Protein AF-A0A8T4TDW5-F1 (afdb_monomer_lite)

Structure (mmCIF, N/CA/C/O backbone):
data_AF-A0A8T4TDW5-F1
#
_entry.id   AF-A0A8T4TDW5-F1
#
loop_
_atom_site.group_PDB
_atom_site.id
_atom_site.type_symbol
_atom_site.label_atom_id
_atom_site.label_alt_id
_atom_site.label_comp_id
_atom_site.label_asym_id
_atom_site.label_entity_id
_atom_site.label_seq_id
_atom_site.pdbx_PDB_ins_code
_atom_site.Cartn_x
_atom_site.Cartn_y
_atom_site.Cartn_z
_atom_site.occupancy
_atom_site.B_iso_or_equiv
_atom_site.auth_seq_id
_atom_site.auth_comp_id
_atom_site.auth_asym_id
_atom_site.auth_atom_id
_atom_site.pdbx_PDB_model_num
ATOM 1 N N . MET A 1 1 ? -22.801 5.916 -8.348 1.00 40.88 1 MET A N 1
ATOM 2 C CA . MET A 1 1 ? -23.383 5.390 -7.100 1.00 40.88 1 MET A CA 1
ATOM 3 C C . MET A 1 1 ? -22.213 4.864 -6.307 1.00 40.88 1 MET A C 1
ATOM 5 O O . MET A 1 1 ? -21.488 4.047 -6.856 1.00 40.88 1 MET A O 1
ATOM 9 N N . ASP A 1 2 ? -21.976 5.382 -5.106 1.00 55.56 2 ASP A N 1
ATOM 10 C CA . ASP A 1 2 ? -20.933 4.833 -4.240 1.00 55.56 2 ASP A CA 1
ATOM 11 C C . ASP A 1 2 ? -21.451 3.509 -3.681 1.00 55.56 2 ASP A C 1
ATOM 13 O O . ASP A 1 2 ? -22.325 3.476 -2.812 1.00 55.56 2 ASP A O 1
ATOM 17 N N . GLU A 1 3 ? -20.986 2.411 -4.267 1.00 79.75 3 GLU A N 1
ATOM 18 C CA . GLU A 1 3 ? -21.277 1.071 -3.777 1.00 79.75 3 GLU A CA 1
ATOM 19 C C . GLU A 1 3 ? -20.606 0.905 -2.407 1.00 79.75 3 GLU A C 1
ATOM 21 O O . GLU A 1 3 ? -19.423 1.202 -2.235 1.00 79.75 3 GLU A O 1
ATOM 26 N N . THR A 1 4 ? -21.377 0.480 -1.40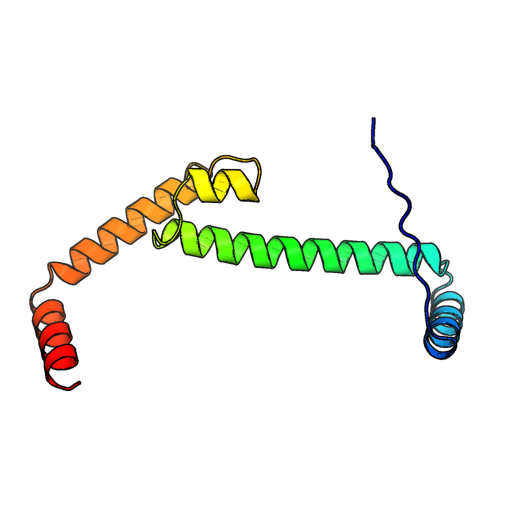5 1.00 82.75 4 THR A N 1
ATOM 27 C CA . THR A 1 4 ? -20.871 0.243 -0.048 1.00 82.75 4 THR A CA 1
ATOM 28 C C . THR A 1 4 ? -20.985 -1.236 0.277 1.00 82.75 4 THR A C 1
ATOM 30 O O . THR A 1 4 ? -22.000 -1.866 -0.016 1.00 82.75 4 THR A O 1
ATOM 33 N N . GLU A 1 5 ? -19.940 -1.792 0.886 1.00 87.31 5 GLU A N 1
ATOM 34 C CA . GLU A 1 5 ? -19.904 -3.180 1.340 1.00 87.31 5 GLU A CA 1
ATOM 35 C C . GLU A 1 5 ? -19.856 -3.225 2.872 1.00 87.31 5 GLU A C 1
ATOM 37 O O . GLU A 1 5 ? -19.138 -2.452 3.515 1.00 87.31 5 GLU A O 1
ATOM 42 N N . GLN A 1 6 ? -20.632 -4.128 3.476 1.00 87.56 6 GLN A N 1
ATOM 43 C CA . GLN A 1 6 ? -20.627 -4.322 4.922 1.00 87.56 6 GLN A CA 1
ATOM 44 C C . GLN A 1 6 ? -19.537 -5.318 5.330 1.00 87.56 6 GLN A C 1
ATOM 46 O O . GLN A 1 6 ? -19.611 -6.505 5.022 1.00 87.56 6 GLN A O 1
ATOM 51 N N . PHE A 1 7 ? -18.574 -4.849 6.123 1.00 87.00 7 PHE A N 1
ATOM 52 C CA . PHE A 1 7 ? -17.503 -5.677 6.669 1.00 87.00 7 PHE A CA 1
ATOM 53 C C . PHE A 1 7 ? -17.780 -6.059 8.131 1.00 87.00 7 PHE A C 1
ATOM 55 O O . PHE A 1 7 ? -17.692 -5.225 9.033 1.00 87.00 7 PHE A O 1
ATOM 62 N N . ASN A 1 8 ? -18.127 -7.327 8.376 1.00 90.19 8 ASN A N 1
ATOM 63 C CA . ASN A 1 8 ? -18.426 -7.841 9.717 1.00 90.19 8 ASN A CA 1
ATOM 64 C C . ASN A 1 8 ? -17.202 -8.537 10.331 1.00 90.19 8 ASN A C 1
ATOM 66 O 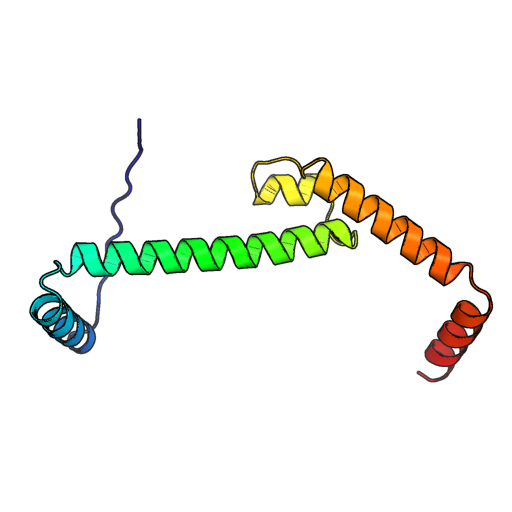O . ASN A 1 8 ? -16.676 -9.488 9.756 1.00 90.19 8 ASN A O 1
ATOM 70 N N . ILE A 1 9 ? -16.791 -8.116 11.532 1.00 89.19 9 ILE A N 1
ATOM 71 C CA . ILE A 1 9 ? -15.616 -8.659 12.231 1.00 89.19 9 ILE A CA 1
ATOM 72 C C . ILE A 1 9 ? -16.008 -9.142 13.627 1.00 89.19 9 ILE A C 1
ATOM 74 O O . ILE A 1 9 ? -16.714 -8.450 14.361 1.00 89.19 9 ILE A O 1
ATOM 78 N N . ARG A 1 10 ? -15.501 -10.313 14.026 1.00 93.94 10 ARG A N 1
ATOM 79 C CA . ARG A 1 10 ? -15.545 -10.782 15.418 1.00 93.94 10 ARG A CA 1
ATOM 80 C C . ARG A 1 10 ? -14.222 -10.466 16.103 1.00 93.94 10 ARG A C 1
ATOM 82 O O . ARG A 1 10 ? -13.167 -10.811 15.582 1.00 93.94 10 ARG A O 1
ATOM 89 N N . LEU A 1 11 ? -14.289 -9.837 17.272 1.00 93.00 11 LEU A N 1
ATOM 90 C CA . LEU A 1 11 ? -13.121 -9.430 18.054 1.00 93.00 11 LEU A CA 1
ATOM 91 C C . LEU A 1 11 ? -13.110 -10.140 19.409 1.00 93.00 11 LEU A C 1
ATOM 93 O O . LEU A 1 11 ? -14.156 -10.529 19.931 1.00 93.00 11 LEU A O 1
ATOM 97 N N . SER A 1 12 ? -11.921 -10.292 19.991 1.00 97.38 12 SER A N 1
ATOM 98 C CA . SER A 1 12 ? -11.786 -10.797 21.356 1.00 97.38 12 SER A CA 1
ATOM 99 C C . SER A 1 12 ? -12.356 -9.795 22.365 1.00 97.38 12 SER A C 1
ATOM 101 O O . SER A 1 12 ? -12.368 -8.585 22.134 1.00 97.38 12 SER A O 1
ATOM 103 N N . MET A 1 13 ? -12.788 -10.288 23.528 1.00 96.75 13 MET A N 1
ATOM 104 C CA . MET A 1 13 ? -13.344 -9.427 24.577 1.00 96.75 13 MET A CA 1
ATOM 105 C C . MET A 1 13 ? -12.332 -8.389 25.090 1.00 96.75 13 MET A C 1
ATOM 107 O O . MET A 1 13 ? -12.724 -7.285 25.457 1.00 96.75 13 MET A O 1
ATOM 111 N N . SER A 1 14 ? -11.035 -8.721 25.094 1.00 97.69 14 SER A N 1
ATOM 112 C CA . SER A 1 14 ? -9.977 -7.771 25.466 1.00 97.69 14 SER A CA 1
ATOM 113 C C . SER A 1 14 ? -9.959 -6.574 24.521 1.00 97.69 14 SER A C 1
ATOM 115 O O . SER A 1 14 ? -10.046 -5.439 24.968 1.00 97.69 14 SER A O 1
ATOM 117 N N . LEU A 1 15 ? -9.957 -6.832 23.212 1.00 96.06 15 LEU A N 1
ATOM 118 C CA . LEU A 1 15 ? -9.902 -5.774 22.210 1.00 96.06 15 LEU A CA 1
ATOM 119 C C . LEU A 1 15 ? -11.163 -4.897 22.225 1.00 96.06 15 LEU A C 1
ATOM 121 O O . LEU A 1 15 ? -11.088 -3.696 21.986 1.00 96.06 15 LEU A O 1
ATOM 125 N N . ILE A 1 16 ? -12.324 -5.475 22.555 1.00 95.88 16 ILE A N 1
ATOM 126 C CA . ILE A 1 16 ? -13.559 -4.705 22.759 1.00 95.88 16 ILE A CA 1
ATOM 127 C C . ILE A 1 16 ? -13.399 -3.722 23.927 1.00 95.88 16 ILE A C 1
ATOM 129 O O . ILE A 1 16 ? -13.783 -2.563 23.783 1.00 95.88 16 ILE A O 1
ATOM 133 N N . LYS A 1 17 ? -12.799 -4.150 25.048 1.00 97.50 17 LYS A N 1
ATOM 134 C CA . LYS A 1 17 ? -12.534 -3.275 26.204 1.00 97.50 17 LYS A CA 1
ATOM 135 C C . LYS A 1 17 ? -11.549 -2.157 25.867 1.00 97.50 17 LYS A C 1
ATOM 137 O O . LYS A 1 17 ? -11.754 -1.022 26.298 1.00 97.50 17 LYS A O 1
ATOM 142 N N . ASP A 1 18 ? -10.528 -2.457 25.072 1.00 97.44 18 ASP A N 1
ATOM 143 C CA . ASP A 1 18 ? -9.571 -1.453 24.605 1.00 97.44 18 ASP A CA 1
ATOM 144 C C . ASP A 1 18 ? -10.268 -0.417 23.705 1.00 97.44 18 ASP A C 1
ATOM 146 O O . ASP A 1 18 ? -10.110 0.789 23.899 1.00 97.44 18 ASP A O 1
ATOM 150 N N . LEU A 1 19 ? -11.137 -0.863 22.790 1.00 96.31 19 LEU A N 1
ATOM 151 C CA . LEU A 1 19 ? -11.964 0.026 21.965 1.00 96.31 19 LEU A CA 1
ATOM 152 C C . LEU A 1 19 ? -12.957 0.853 22.796 1.00 96.31 19 LEU A C 1
ATOM 154 O O . LEU A 1 19 ? -13.189 2.017 22.480 1.00 96.31 19 LEU A O 1
ATOM 158 N N . ASP A 1 20 ? -13.536 0.289 23.859 1.00 97.25 20 ASP A N 1
ATOM 159 C CA . ASP A 1 20 ? -14.380 1.019 24.817 1.00 97.25 20 ASP A CA 1
ATOM 160 C C . ASP A 1 20 ? -13.614 2.135 25.531 1.00 97.25 20 ASP A C 1
ATOM 162 O O . ASP A 1 20 ? -14.140 3.230 25.743 1.00 97.25 20 ASP A O 1
ATOM 166 N N . PHE A 1 21 ? -12.370 1.870 25.927 1.00 98.06 21 PHE A N 1
ATOM 167 C CA . PHE A 1 21 ? -11.503 2.888 26.503 1.00 98.06 21 PHE A CA 1
ATOM 168 C C . PHE A 1 21 ? -11.197 3.992 25.486 1.00 98.06 21 PHE A C 1
ATOM 170 O O . PHE A 1 21 ? -11.444 5.160 25.780 1.00 98.06 21 PHE A O 1
ATOM 177 N N . ILE A 1 22 ? -10.741 3.628 24.282 1.00 97.44 22 ILE A N 1
ATOM 178 C CA . ILE A 1 22 ? -10.410 4.582 23.213 1.00 97.44 22 ILE A CA 1
ATOM 179 C C . ILE A 1 22 ? -11.623 5.442 22.862 1.00 97.44 22 ILE A C 1
ATOM 181 O O . ILE A 1 22 ? -11.506 6.662 22.777 1.00 97.44 22 ILE A O 1
ATOM 185 N N . SER A 1 23 ? -12.794 4.828 22.699 1.00 97.38 23 SER A N 1
ATOM 186 C CA . SER A 1 23 ? -14.027 5.535 22.356 1.00 97.38 23 SER A CA 1
ATOM 187 C C . SER A 1 23 ? -14.399 6.573 23.417 1.00 97.38 23 SER A C 1
ATOM 189 O O . SER A 1 23 ? -14.670 7.723 23.082 1.00 97.38 23 SER A O 1
ATOM 191 N N . ARG A 1 24 ? -14.314 6.220 24.707 1.00 97.50 24 ARG A N 1
ATOM 192 C CA . ARG A 1 24 ? -14.558 7.170 25.807 1.00 97.50 24 ARG A CA 1
ATOM 193 C C . ARG A 1 24 ? -13.491 8.259 25.900 1.00 97.50 24 ARG A C 1
ATOM 195 O O . ARG A 1 24 ? -13.826 9.406 26.169 1.00 97.50 24 ARG A O 1
ATOM 202 N N . ALA A 1 25 ? -12.223 7.923 25.685 1.00 97.88 25 ALA A N 1
ATOM 203 C CA . ALA A 1 25 ? -11.127 8.885 25.763 1.00 97.88 25 ALA A CA 1
ATOM 204 C C . ALA A 1 25 ? -11.159 9.901 24.609 1.00 97.88 25 ALA A C 1
ATOM 206 O O . ALA A 1 25 ? -10.890 11.079 24.816 1.00 97.88 25 ALA A O 1
ATOM 207 N N . THR A 1 26 ? -11.502 9.448 23.402 1.00 96.38 26 THR A N 1
ATOM 208 C CA . THR A 1 26 ? -11.503 10.269 22.178 1.00 96.38 26 THR A CA 1
ATOM 209 C C . THR A 1 26 ? -12.857 10.896 21.858 1.00 96.38 26 THR A C 1
ATOM 211 O O . THR A 1 26 ? -12.914 11.778 21.009 1.00 96.38 26 THR A O 1
ATOM 214 N N . GLN A 1 27 ? -13.938 10.454 22.515 1.00 96.81 27 GLN A N 1
ATOM 215 C CA . GLN A 1 27 ? -15.329 10.815 22.195 1.00 96.81 27 GLN A CA 1
ATOM 216 C C . GLN A 1 27 ? -15.748 10.442 20.758 1.00 96.81 27 GLN A C 1
ATOM 218 O O . GLN A 1 27 ? -16.704 10.991 20.216 1.00 96.81 27 GLN A O 1
ATOM 223 N N . ILE A 1 28 ? -15.054 9.481 20.141 1.00 96.56 28 ILE A N 1
ATOM 224 C CA . ILE A 1 28 ? -15.355 8.952 18.805 1.00 96.56 28 ILE A CA 1
ATOM 225 C C . ILE A 1 28 ? -16.018 7.583 18.958 1.00 96.56 28 ILE A C 1
ATOM 227 O O . ILE A 1 28 ? -15.638 6.785 19.819 1.00 96.56 28 ILE A O 1
ATOM 231 N N . SER A 1 29 ? -17.010 7.272 18.118 1.00 96.81 29 SER A N 1
ATOM 232 C CA . SER A 1 29 ? -17.654 5.954 18.146 1.00 96.81 29 SER A CA 1
ATOM 233 C C . SER A 1 29 ? -16.668 4.837 17.775 1.00 96.81 29 SER A C 1
ATOM 235 O O . SER A 1 29 ? -15.807 5.012 16.911 1.00 96.81 29 SER A O 1
ATOM 237 N N . LYS A 1 30 ? -16.809 3.649 18.382 1.00 94.06 30 LYS A N 1
ATOM 238 C CA . LYS A 1 30 ? -15.942 2.491 18.076 1.00 94.06 30 LYS A CA 1
ATOM 239 C C . LYS A 1 30 ? -15.893 2.190 16.576 1.00 94.06 30 LYS A C 1
ATOM 241 O O . LYS A 1 30 ? -14.822 1.956 16.028 1.00 94.06 30 LYS A O 1
ATOM 246 N N . SER A 1 31 ? -17.053 2.206 15.918 1.00 92.88 31 SER A N 1
ATOM 247 C CA . SER A 1 31 ? -17.187 1.928 14.485 1.00 92.88 31 SER A CA 1
ATOM 248 C C . SER A 1 31 ? -16.447 2.945 13.630 1.00 92.88 31 SER A C 1
ATOM 250 O O . SER A 1 31 ? -15.774 2.569 12.676 1.00 92.88 31 SER A O 1
ATOM 252 N N . GLU A 1 32 ? -16.547 4.227 13.970 1.00 94.50 32 GLU A N 1
ATOM 253 C CA . GLU A 1 32 ? -15.871 5.286 13.231 1.00 94.50 32 GLU A CA 1
ATOM 254 C C . GLU A 1 32 ? -14.360 5.231 13.422 1.00 94.50 32 GLU A C 1
ATOM 256 O O . GLU A 1 32 ? -13.623 5.306 12.439 1.00 94.50 32 GLU A O 1
ATOM 261 N N . TRP A 1 33 ? -13.909 5.005 14.657 1.00 95.12 33 TRP A N 1
ATOM 262 C CA . TRP A 1 33 ? -12.493 4.848 14.959 1.00 95.12 33 TRP A CA 1
ATOM 263 C C . 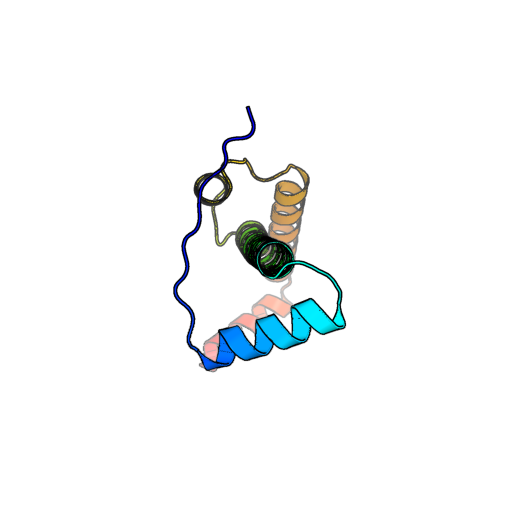TRP A 1 33 ? -11.891 3.660 14.199 1.00 95.12 33 TRP A C 1
ATOM 265 O O . TRP A 1 33 ? -10.861 3.802 13.540 1.00 95.12 33 TRP A O 1
ATOM 275 N N . VAL A 1 34 ? -12.557 2.499 14.223 1.00 94.31 34 VAL A N 1
ATOM 276 C CA . VAL A 1 34 ? -12.112 1.307 13.484 1.00 94.31 34 VAL A CA 1
ATOM 277 C C . VAL A 1 34 ? -12.118 1.569 11.981 1.00 94.31 34 VAL A C 1
ATOM 279 O O . VAL A 1 34 ? -11.126 1.281 11.319 1.00 94.31 34 VAL A O 1
ATOM 282 N N . ARG A 1 35 ? -13.185 2.162 11.434 1.00 93.44 35 ARG A N 1
ATOM 283 C CA . ARG A 1 35 ? -13.286 2.480 10.002 1.00 93.44 35 ARG A CA 1
ATOM 284 C C . ARG A 1 35 ? -12.154 3.396 9.543 1.00 93.44 35 ARG A C 1
ATOM 286 O O . ARG A 1 35 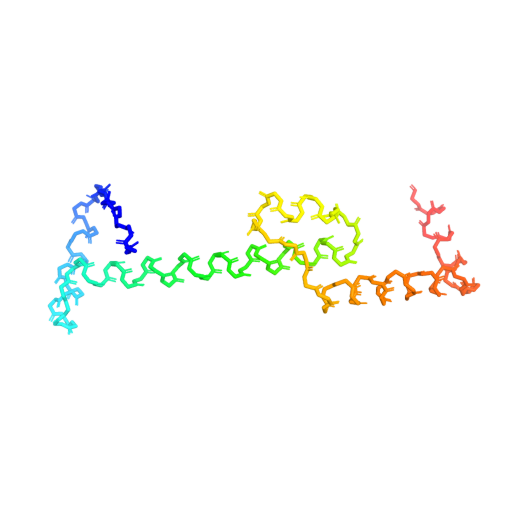? -11.550 3.125 8.507 1.00 93.44 35 ARG A O 1
ATOM 293 N N . TYR A 1 36 ? -11.850 4.445 10.305 1.00 94.62 36 TYR A N 1
ATOM 294 C CA . TYR A 1 36 ? -10.765 5.369 9.985 1.00 94.62 36 TYR A CA 1
ATOM 295 C C . TYR A 1 36 ? -9.412 4.648 9.964 1.00 94.62 36 TYR A C 1
ATOM 297 O O . TYR A 1 36 ? -8.694 4.700 8.970 1.00 94.62 36 TYR A O 1
ATOM 305 N N . ASN A 1 37 ? -9.100 3.892 11.019 1.00 94.81 37 ASN A N 1
ATOM 306 C CA . ASN A 1 37 ? -7.824 3.183 11.113 1.00 94.81 37 ASN A CA 1
ATOM 307 C C . ASN A 1 37 ? -7.680 2.086 10.049 1.00 94.81 37 ASN A C 1
ATOM 309 O O . ASN A 1 37 ? -6.611 1.937 9.464 1.00 94.81 37 ASN A O 1
ATOM 313 N N . VAL A 1 38 ? -8.749 1.343 9.749 1.00 94.38 38 VAL A N 1
ATOM 314 C CA . VAL A 1 38 ? -8.744 0.356 8.660 1.00 94.38 38 VAL A CA 1
ATOM 315 C C . VAL A 1 38 ? -8.521 1.042 7.312 1.00 94.38 38 VAL A C 1
ATOM 317 O O . VAL A 1 38 ? -7.720 0.555 6.521 1.00 94.38 38 VAL A O 1
ATOM 320 N N . THR A 1 39 ? -9.160 2.189 7.065 1.00 94.44 39 THR A N 1
ATOM 321 C CA . THR A 1 39 ? -8.958 2.971 5.832 1.00 94.44 39 THR A CA 1
ATOM 322 C C . THR A 1 39 ? -7.494 3.373 5.661 1.00 94.44 39 THR A C 1
ATOM 324 O O . THR A 1 39 ? -6.910 3.140 4.602 1.00 94.44 39 THR A O 1
ATOM 327 N N . GLU A 1 40 ? -6.875 3.907 6.713 1.00 96.50 40 GLU A N 1
ATOM 328 C CA . GLU A 1 40 ? -5.469 4.320 6.684 1.00 96.50 40 GLU A CA 1
ATOM 329 C C . GLU A 1 40 ? -4.519 3.134 6.469 1.00 96.50 40 GLU A C 1
ATOM 331 O O . GLU A 1 40 ? -3.573 3.221 5.678 1.00 96.50 40 GLU A O 1
ATOM 336 N N . LEU A 1 41 ? -4.795 1.992 7.106 1.00 95.94 41 LEU A N 1
ATOM 337 C CA . LEU A 1 41 ? -4.021 0.765 6.907 1.00 95.94 41 LEU A CA 1
ATOM 338 C C . LEU A 1 41 ? -4.131 0.246 5.471 1.00 95.94 41 LEU A C 1
ATOM 340 O O . LEU A 1 41 ? -3.114 -0.097 4.869 1.00 95.94 41 LEU A O 1
ATOM 344 N N . VAL A 1 42 ? -5.339 0.220 4.903 1.00 95.06 42 VAL A N 1
ATOM 345 C CA . VAL A 1 42 ? -5.573 -0.213 3.518 1.00 95.06 42 VAL A CA 1
ATOM 346 C C . VAL A 1 42 ? -4.858 0.712 2.538 1.00 95.06 42 VAL A C 1
ATOM 348 O O . VAL A 1 42 ? -4.180 0.229 1.631 1.00 95.06 42 VAL A O 1
ATOM 351 N N . LYS A 1 43 ? -4.948 2.030 2.737 1.00 95.31 43 LYS A N 1
ATOM 352 C CA . LYS A 1 43 ? -4.256 3.018 1.904 1.00 95.31 43 LYS A CA 1
ATOM 353 C C . LYS A 1 43 ? -2.741 2.826 1.953 1.00 95.31 43 LYS A C 1
ATOM 355 O O . LYS A 1 43 ? -2.107 2.687 0.912 1.00 95.31 43 LYS A O 1
ATOM 360 N N . THR A 1 44 ? -2.180 2.706 3.154 1.00 96.50 44 THR A N 1
ATOM 361 C CA . THR A 1 44 ? -0.742 2.477 3.351 1.00 96.50 44 THR A CA 1
ATOM 362 C C . THR A 1 44 ? -0.279 1.174 2.696 1.00 96.50 44 THR A C 1
ATOM 364 O O . THR A 1 44 ? 0.752 1.139 2.021 1.00 96.50 44 THR A O 1
ATOM 367 N N . ALA A 1 45 ? -1.043 0.090 2.862 1.00 95.00 45 ALA A N 1
ATOM 368 C CA . ALA A 1 45 ? -0.737 -1.199 2.252 1.00 95.00 45 ALA A CA 1
ATOM 369 C C . ALA A 1 45 ? -0.782 -1.125 0.720 1.00 95.00 45 ALA A C 1
ATOM 371 O O . ALA A 1 45 ? 0.136 -1.610 0.056 1.00 95.00 45 ALA A O 1
ATOM 372 N N . LYS A 1 46 ? -1.807 -0.471 0.160 1.00 94.38 46 LYS A N 1
ATOM 373 C CA . LYS A 1 46 ? -1.932 -0.230 -1.281 1.00 94.38 46 LYS A CA 1
ATOM 374 C C . LYS A 1 46 ? -0.735 0.552 -1.817 1.00 94.38 46 LYS A C 1
ATOM 376 O O . LYS A 1 46 ? -0.138 0.118 -2.797 1.00 94.38 46 LYS A O 1
ATOM 381 N N . ASP A 1 47 ? -0.370 1.665 -1.188 1.00 93.81 47 ASP A N 1
ATOM 382 C CA . ASP A 1 47 ? 0.716 2.529 -1.664 1.00 93.81 47 ASP A CA 1
ATOM 383 C C . ASP A 1 47 ? 2.064 1.796 -1.644 1.00 93.81 47 ASP A C 1
ATOM 385 O O . ASP A 1 47 ? 2.855 1.896 -2.586 1.00 93.81 47 ASP A O 1
ATOM 389 N N . LYS A 1 48 ? 2.303 0.977 -0.612 1.00 95.12 48 LYS A N 1
ATOM 390 C CA . LYS A 1 48 ? 3.488 0.117 -0.541 1.00 95.12 48 LYS A CA 1
ATOM 391 C C . LYS A 1 48 ? 3.521 -0.898 -1.687 1.00 95.12 48 LYS A C 1
ATOM 393 O O . LYS A 1 48 ? 4.535 -0.997 -2.378 1.00 95.12 48 LYS A O 1
ATOM 398 N N . LEU A 1 49 ? 2.423 -1.624 -1.899 1.00 93.69 49 LEU A N 1
ATOM 399 C CA . LEU A 1 49 ? 2.318 -2.622 -2.967 1.00 93.69 49 LEU A CA 1
ATOM 400 C C . LEU A 1 49 ? 2.471 -1.985 -4.352 1.00 93.69 49 LEU A C 1
ATOM 402 O O . LEU A 1 49 ? 3.165 -2.534 -5.206 1.00 93.69 49 LEU A O 1
ATOM 406 N N . LEU A 1 50 ? 1.878 -0.808 -4.563 1.00 93.94 50 LEU A N 1
ATOM 407 C CA . LEU A 1 50 ? 2.006 -0.067 -5.811 1.00 93.94 50 LEU A CA 1
ATOM 408 C C . LEU A 1 50 ? 3.460 0.349 -6.055 1.00 93.94 50 LEU A C 1
ATOM 410 O O . LEU A 1 50 ? 3.986 0.098 -7.134 1.00 93.94 50 LEU A O 1
ATOM 414 N N . SER A 1 51 ? 4.151 0.880 -5.043 1.00 94.25 51 SER A N 1
ATOM 415 C CA . SER A 1 51 ? 5.567 1.247 -5.164 1.00 94.25 51 SER A CA 1
ATOM 416 C C . SER A 1 51 ? 6.461 0.049 -5.514 1.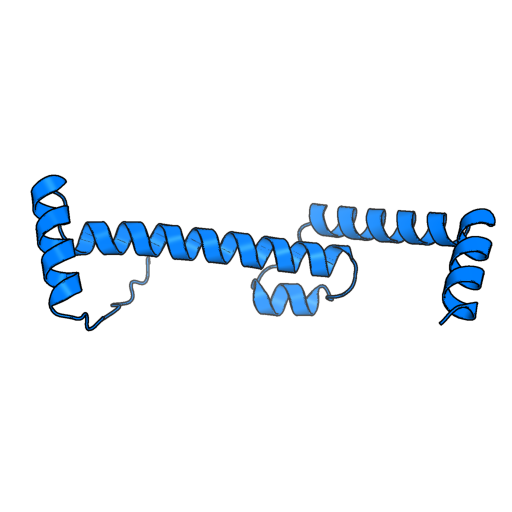00 94.25 51 SER A C 1
ATOM 418 O O . SER A 1 51 ? 7.373 0.159 -6.337 1.00 94.25 51 SER A O 1
ATOM 420 N N . GLU A 1 52 ? 6.215 -1.120 -4.918 1.00 94.50 52 GLU A N 1
ATOM 421 C CA . GLU A 1 52 ? 6.946 -2.354 -5.236 1.00 94.50 52 GLU A CA 1
ATOM 422 C C . GLU A 1 52 ? 6.655 -2.850 -6.661 1.00 94.50 52 GLU A C 1
ATOM 424 O O . GLU A 1 52 ? 7.570 -3.284 -7.377 1.00 94.50 52 GLU A O 1
ATOM 429 N N . LEU A 1 53 ? 5.401 -2.740 -7.102 1.00 94.38 53 LEU A N 1
ATOM 430 C CA . LEU A 1 53 ? 4.979 -3.083 -8.455 1.00 94.38 53 LEU A CA 1
ATOM 431 C C . LEU A 1 53 ? 5.628 -2.162 -9.497 1.00 94.38 53 LEU A C 1
ATOM 433 O O . LEU A 1 53 ? 6.195 -2.647 -10.477 1.00 94.38 53 LEU A O 1
ATOM 437 N N . GLU A 1 54 ? 5.607 -0.850 -9.263 1.00 94.50 54 GLU A N 1
ATOM 438 C CA . GLU A 1 54 ? 6.244 0.159 -10.112 1.00 94.50 54 GLU A CA 1
ATOM 439 C C . GLU A 1 54 ? 7.749 -0.073 -10.231 1.00 94.50 54 GLU A C 1
ATOM 441 O O . GLU A 1 54 ? 8.286 -0.097 -11.339 1.00 94.50 54 GLU A O 1
ATOM 446 N N . LYS A 1 55 ? 8.439 -0.326 -9.111 1.00 94.56 55 LYS A N 1
ATOM 447 C CA . LYS A 1 55 ? 9.866 -0.685 -9.121 1.00 94.56 55 LYS A CA 1
ATOM 448 C C . LYS A 1 55 ? 10.115 -1.920 -9.976 1.00 94.56 55 LYS A C 1
ATOM 450 O O . LYS A 1 55 ? 11.020 -1.907 -10.806 1.00 94.56 55 LYS A O 1
ATOM 455 N N . SER A 1 56 ? 9.301 -2.961 -9.805 1.00 93.62 56 SER A N 1
ATOM 456 C CA . SER A 1 56 ? 9.408 -4.210 -10.569 1.00 93.62 56 SER A CA 1
ATOM 457 C C . SER A 1 56 ? 9.193 -3.994 -12.070 1.00 93.62 56 SER A C 1
ATOM 459 O O . SER A 1 56 ? 9.901 -4.588 -12.886 1.00 93.62 56 SER A O 1
ATOM 461 N N . PHE A 1 57 ? 8.265 -3.113 -12.444 1.00 95.62 57 PHE A N 1
ATOM 462 C CA . PHE A 1 57 ? 8.049 -2.709 -13.831 1.00 95.62 57 PHE A CA 1
ATOM 463 C C . PHE A 1 57 ? 9.243 -1.925 -14.399 1.00 95.62 57 PHE A C 1
ATOM 465 O O . PHE A 1 57 ? 9.717 -2.246 -15.490 1.00 95.62 57 PHE A O 1
ATOM 472 N N . ILE A 1 58 ? 9.773 -0.946 -13.654 1.00 94.56 58 ILE A N 1
ATOM 473 C CA . ILE A 1 58 ? 10.914 -0.111 -14.071 1.00 94.56 58 ILE A CA 1
ATOM 474 C C . ILE A 1 58 ? 12.158 -0.961 -14.337 1.00 94.56 58 ILE A C 1
ATOM 476 O O . ILE A 1 58 ? 12.833 -0.758 -15.344 1.00 94.56 58 ILE A O 1
ATOM 480 N N . VAL A 1 59 ? 12.447 -1.942 -13.476 1.00 93.62 59 VAL A N 1
ATOM 481 C CA . VAL A 1 59 ? 13.606 -2.836 -13.658 1.00 93.62 59 VAL A CA 1
ATOM 482 C C . VAL A 1 59 ? 13.366 -3.948 -14.686 1.00 93.62 59 VAL A C 1
ATOM 484 O O . VAL A 1 59 ? 14.228 -4.799 -14.882 1.00 93.62 59 VAL A O 1
ATOM 487 N N . GLY A 1 60 ? 12.198 -3.969 -15.334 1.00 89.81 60 GLY A N 1
ATOM 488 C CA . GLY A 1 60 ? 11.865 -4.927 -16.388 1.00 89.81 60 GLY A CA 1
ATOM 489 C C . GLY A 1 60 ? 11.505 -6.332 -15.901 1.00 89.81 60 GLY A C 1
ATOM 490 O O . GLY A 1 60 ? 11.414 -7.235 -16.724 1.00 89.81 60 GLY A O 1
ATOM 491 N N . ARG A 1 61 ? 11.268 -6.532 -14.596 1.00 91.69 61 ARG A N 1
ATOM 492 C CA . ARG A 1 61 ? 10.791 -7.816 -14.039 1.00 91.69 61 ARG A CA 1
ATOM 493 C C . ARG A 1 61 ? 9.310 -8.071 -14.303 1.00 91.69 61 ARG A C 1
ATOM 495 O O . ARG A 1 61 ? 8.871 -9.206 -14.181 1.00 91.69 61 ARG A O 1
ATOM 502 N N . LYS A 1 62 ? 8.552 -7.020 -14.621 1.00 92.12 62 LYS A N 1
ATOM 503 C CA . LYS A 1 62 ? 7.143 -7.102 -15.010 1.00 92.12 62 LYS A CA 1
ATOM 504 C C . LYS A 1 62 ? 6.888 -6.422 -16.348 1.00 92.12 62 LYS A C 1
ATOM 506 O O . LYS A 1 62 ? 7.455 -5.367 -16.665 1.00 92.12 62 LYS A O 1
ATOM 511 N N . SER A 1 63 ? 6.017 -7.032 -17.135 1.00 93.69 63 SER A N 1
ATOM 512 C CA . SER A 1 63 ? 5.461 -6.476 -18.365 1.00 93.69 63 SER A CA 1
ATOM 513 C C . SER A 1 63 ? 4.384 -5.421 -18.073 1.00 93.69 63 SER A C 1
ATOM 515 O O . SER A 1 63 ? 3.910 -5.275 -16.944 1.00 93.69 63 SER A O 1
ATOM 517 N N . ALA A 1 64 ? 3.998 -4.660 -19.100 1.00 92.31 64 ALA A N 1
ATOM 518 C CA . ALA A 1 64 ? 2.892 -3.707 -18.994 1.00 92.31 64 ALA A CA 1
ATOM 519 C C . ALA A 1 64 ? 1.537 -4.413 -18.805 1.00 92.31 64 ALA A C 1
ATOM 521 O O . ALA A 1 64 ? 0.663 -3.889 -18.118 1.00 92.31 64 ALA A O 1
ATOM 522 N N . GLU A 1 65 ? 1.381 -5.613 -19.370 1.00 93.50 65 GLU A N 1
ATOM 523 C CA . GLU A 1 65 ? 0.178 -6.440 -19.228 1.00 93.50 65 GLU A CA 1
ATOM 524 C C . GLU A 1 65 ? 0.010 -6.933 -17.788 1.00 93.50 65 GLU A C 1
ATOM 526 O O . GLU A 1 65 ? -1.058 -6.757 -17.207 1.00 93.50 65 GLU A O 1
ATOM 531 N N . GLU A 1 66 ? 1.079 -7.439 -17.166 1.00 91.88 66 GLU A N 1
ATOM 532 C CA . GLU A 1 66 ? 1.065 -7.840 -15.750 1.00 91.88 66 GLU A CA 1
ATOM 533 C C . GLU A 1 66 ? 0.864 -6.657 -14.797 1.00 91.88 66 GLU A C 1
ATOM 535 O O . GLU A 1 66 ? 0.292 -6.810 -13.721 1.00 91.88 66 GLU A O 1
ATOM 540 N N . PHE A 1 67 ? 1.357 -5.468 -15.152 1.00 93.56 67 PHE A N 1
ATOM 541 C CA . PHE A 1 67 ? 1.078 -4.260 -14.377 1.00 93.56 67 PHE A CA 1
ATOM 542 C C . PHE A 1 67 ? -0.414 -3.906 -14.452 1.00 93.56 67 PHE A C 1
ATOM 544 O O . PHE A 1 67 ? -1.044 -3.608 -13.432 1.00 93.56 67 PHE A O 1
ATOM 551 N N . ARG A 1 68 ? -0.996 -3.995 -15.653 1.00 93.75 68 ARG A N 1
ATOM 552 C CA . ARG A 1 68 ? -2.409 -3.704 -15.896 1.00 93.75 68 ARG A CA 1
ATOM 553 C C . ARG A 1 68 ? -3.338 -4.715 -15.242 1.00 93.75 68 ARG A C 1
ATOM 555 O O . ARG A 1 68 ? -4.359 -4.302 -14.710 1.00 93.75 68 ARG A O 1
ATOM 562 N N . SER A 1 69 ? -2.995 -6.000 -15.228 1.00 94.44 69 SER A N 1
ATOM 563 C CA . SER A 1 69 ? -3.829 -7.025 -14.589 1.00 94.44 69 SER A CA 1
ATOM 564 C C . SER A 1 69 ? -3.956 -6.836 -13.075 1.00 94.44 69 SER A C 1
ATOM 566 O O . SER A 1 69 ? -4.931 -7.288 -12.488 1.00 94.44 69 SER A O 1
ATOM 568 N N . VAL A 1 70 ? -2.974 -6.191 -12.436 1.00 91.81 70 VAL A N 1
ATOM 569 C CA . VAL A 1 70 ? -2.981 -5.925 -10.987 1.00 91.81 70 VAL A CA 1
ATOM 570 C C . VAL A 1 70 ? -3.638 -4.585 -10.663 1.00 91.81 70 VAL A C 1
ATOM 572 O O . VAL A 1 70 ? -4.382 -4.480 -9.693 1.00 91.81 70 VAL A O 1
ATOM 575 N N . THR A 1 71 ? -3.354 -3.548 -11.451 1.00 91.50 71 THR A N 1
ATOM 576 C CA . THR A 1 71 ? -3.802 -2.176 -11.155 1.00 91.50 71 THR A CA 1
ATOM 577 C C . THR A 1 71 ? -5.092 -1.779 -11.860 1.00 91.50 71 THR A C 1
ATOM 579 O O . THR A 1 71 ? -5.634 -0.724 -11.555 1.00 91.50 71 THR A O 1
ATOM 582 N N . ASN A 1 72 ? -5.560 -2.572 -12.827 1.00 92.38 72 ASN A N 1
ATOM 583 C CA . ASN A 1 72 ? -6.585 -2.206 -13.811 1.00 92.38 72 ASN A CA 1
ATOM 584 C C . ASN A 1 72 ? -6.255 -0.959 -14.655 1.00 92.38 72 ASN A C 1
ATOM 586 O O . ASN A 1 72 ? -7.099 -0.483 -15.416 1.00 92.38 72 ASN A O 1
ATOM 590 N N . HIS A 1 73 ? -5.017 -0.465 -14.600 1.00 90.31 73 HIS A N 1
ATOM 591 C CA . HIS A 1 73 ? -4.564 0.711 -15.332 1.00 90.31 73 HIS A CA 1
ATOM 592 C C . HIS A 1 73 ? -3.289 0.403 -16.120 1.00 90.31 73 HIS A C 1
ATOM 594 O O . HIS A 1 73 ? -2.478 -0.438 -15.741 1.00 90.31 73 HIS A O 1
ATOM 600 N N . ALA A 1 74 ? -3.102 1.076 -17.254 1.00 91.06 74 ALA A N 1
ATOM 601 C CA . ALA A 1 74 ? -1.822 1.011 -17.949 1.00 91.06 74 ALA A CA 1
ATOM 602 C C . ALA A 1 74 ? -0.741 1.740 -17.124 1.00 91.06 74 ALA A C 1
ATOM 604 O O . ALA A 1 74 ? -1.068 2.714 -16.437 1.00 91.06 74 ALA A O 1
ATOM 605 N N . PRO A 1 75 ? 0.537 1.317 -17.196 1.00 92.94 75 PRO A N 1
ATOM 606 C CA . PRO A 1 75 ? 1.635 2.110 -16.654 1.00 92.94 75 PRO A CA 1
ATOM 607 C C . PRO A 1 75 ? 1.599 3.529 -17.227 1.00 92.94 75 PRO A C 1
ATOM 609 O O . PRO A 1 75 ? 1.386 3.706 -18.428 1.00 92.94 75 PRO A O 1
ATOM 612 N N . SER A 1 76 ? 1.821 4.533 -16.382 1.00 94.19 76 SER A N 1
ATOM 613 C CA . SER A 1 76 ? 1.865 5.927 -16.823 1.00 94.19 76 SER A CA 1
ATOM 614 C C . SER A 1 76 ? 3.047 6.189 -17.762 1.00 94.19 76 SER A C 1
ATOM 616 O O . SER A 1 76 ? 4.060 5.481 -17.733 1.00 94.19 76 SER A O 1
ATOM 618 N N . GLU A 1 77 ? 2.955 7.255 -18.561 1.00 94.88 77 GLU A N 1
ATOM 619 C CA . GLU A 1 77 ? 4.059 7.703 -19.423 1.00 94.88 77 GLU A CA 1
ATOM 620 C C . GLU A 1 77 ? 5.346 7.945 -18.623 1.00 94.88 77 GLU A C 1
ATOM 622 O O . GLU A 1 77 ? 6.436 7.585 -19.068 1.00 94.88 77 GLU A O 1
ATOM 627 N N . GLU A 1 78 ? 5.223 8.467 -17.400 1.00 94.69 78 GLU A N 1
ATOM 628 C CA . GLU A 1 78 ? 6.355 8.665 -16.497 1.00 94.69 78 GLU A CA 1
ATOM 629 C C . GLU A 1 78 ? 7.030 7.337 -16.114 1.00 94.69 78 GLU A C 1
ATOM 631 O O . GLU A 1 78 ? 8.259 7.228 -16.154 1.00 94.69 78 GLU A O 1
ATOM 636 N N . LEU A 1 79 ? 6.255 6.300 -15.780 1.00 93.81 79 LEU A N 1
ATOM 637 C CA . LEU A 1 79 ? 6.800 4.977 -15.457 1.00 93.81 79 LEU A CA 1
ATOM 638 C C . LEU A 1 79 ? 7.486 4.337 -16.666 1.00 93.81 79 LEU A C 1
ATOM 640 O O . LEU A 1 79 ? 8.546 3.722 -16.522 1.00 93.81 79 LEU A O 1
ATOM 644 N N . ILE A 1 80 ? 6.917 4.509 -17.860 1.00 95.06 80 ILE A N 1
ATOM 645 C CA . ILE A 1 80 ? 7.514 4.043 -19.117 1.00 95.06 80 ILE A CA 1
ATOM 646 C C . ILE A 1 80 ? 8.842 4.769 -19.373 1.00 95.06 80 ILE A C 1
ATOM 648 O O . ILE A 1 80 ? 9.853 4.124 -19.661 1.00 95.06 80 ILE A O 1
ATOM 652 N N . ALA A 1 81 ? 8.883 6.091 -19.196 1.00 95.31 81 ALA A N 1
ATOM 653 C CA . ALA A 1 81 ? 10.103 6.881 -19.335 1.00 95.31 81 ALA A CA 1
ATOM 654 C C . ALA A 1 81 ? 11.187 6.438 -18.337 1.00 95.31 81 ALA A C 1
ATOM 656 O O . ALA A 1 81 ? 12.339 6.228 -18.726 1.00 95.31 81 ALA A O 1
ATOM 657 N N . ARG A 1 82 ? 10.820 6.208 -17.068 1.00 94.88 82 ARG A N 1
ATOM 658 C CA . ARG A 1 82 ? 11.732 5.695 -16.030 1.00 94.88 82 ARG A CA 1
ATOM 659 C C . ARG A 1 82 ? 12.280 4.310 -16.375 1.00 94.88 82 ARG A C 1
ATOM 661 O O . ARG A 1 82 ? 13.477 4.080 -16.212 1.00 94.88 82 ARG A O 1
ATOM 668 N N . ARG A 1 83 ? 11.444 3.403 -16.892 1.00 95.12 83 ARG A N 1
ATOM 669 C CA . ARG A 1 83 ? 11.870 2.078 -17.377 1.00 95.12 83 ARG A CA 1
ATOM 670 C C . ARG A 1 83 ? 12.890 2.194 -18.509 1.00 95.12 83 ARG A C 1
ATOM 672 O O . ARG A 1 83 ? 13.937 1.551 -18.462 1.00 95.12 83 ARG A O 1
ATOM 679 N N . ASN A 1 84 ? 12.620 3.038 -19.502 1.00 94.81 84 ASN A N 1
ATOM 680 C CA . ASN A 1 84 ? 13.523 3.247 -20.635 1.00 94.81 84 ASN A CA 1
ATOM 681 C C . ASN A 1 84 ? 14.867 3.840 -20.187 1.00 94.81 84 ASN A C 1
ATOM 683 O O . ASN A 1 84 ? 15.924 3.378 -20.619 1.00 94.81 84 ASN A O 1
ATOM 687 N N . ALA A 1 85 ? 14.840 4.815 -19.274 1.00 94.25 85 ALA A N 1
ATOM 688 C CA . ALA A 1 85 ? 16.044 5.397 -18.686 1.00 94.25 85 ALA A CA 1
ATOM 689 C C . ALA A 1 85 ? 16.861 4.362 -17.894 1.00 94.25 85 ALA A C 1
ATOM 691 O O . ALA A 1 85 ? 18.083 4.304 -18.037 1.00 94.25 85 ALA A O 1
ATOM 692 N N . TYR A 1 86 ? 16.195 3.511 -17.105 1.00 93.06 86 TYR A N 1
ATOM 693 C CA . TYR A 1 86 ? 16.843 2.410 -16.392 1.00 93.06 86 TYR A CA 1
ATOM 694 C C . TYR A 1 86 ? 17.512 1.432 -17.363 1.00 93.06 86 TYR A C 1
ATOM 696 O O . TYR A 1 86 ? 18.688 1.109 -17.200 1.00 93.06 86 TYR A O 1
ATOM 704 N N . HIS A 1 87 ? 16.802 1.015 -18.414 1.00 91.62 87 HIS A N 1
ATOM 705 C CA . HIS A 1 87 ? 17.344 0.119 -19.432 1.00 91.62 87 HIS A CA 1
ATOM 706 C C . HIS A 1 87 ? 18.570 0.717 -20.135 1.00 91.62 87 HIS A C 1
ATOM 708 O O . HIS A 1 87 ? 19.596 0.048 -20.250 1.00 91.62 87 HIS A O 1
ATOM 714 N N . LYS A 1 88 ? 18.507 1.997 -20.528 1.00 92.12 88 LYS A N 1
ATOM 715 C CA . LYS A 1 88 ? 19.644 2.717 -21.118 1.00 92.12 88 LYS A CA 1
ATOM 716 C C . LYS A 1 88 ? 20.850 2.730 -20.177 1.00 92.12 88 LYS A C 1
ATOM 718 O O . LYS A 1 88 ? 21.938 2.342 -20.585 1.00 92.12 88 LYS A O 1
ATOM 723 N N . LYS A 1 89 ? 20.645 3.081 -18.903 1.00 89.62 89 LYS A N 1
ATOM 724 C CA . LYS A 1 89 ? 21.709 3.091 -17.889 1.00 89.62 89 LYS A CA 1
ATOM 725 C C . LYS A 1 89 ? 22.351 1.712 -17.710 1.00 89.62 89 LYS A C 1
ATOM 727 O O . LYS A 1 89 ? 23.568 1.620 -17.594 1.00 89.62 89 LYS A O 1
ATOM 732 N N . MET A 1 90 ? 21.555 0.643 -17.706 1.00 86.44 90 MET A N 1
ATOM 733 C CA . MET A 1 90 ? 22.075 -0.725 -17.612 1.00 86.44 90 MET A CA 1
ATOM 734 C C . MET A 1 90 ? 22.892 -1.116 -18.849 1.00 86.44 90 MET A C 1
ATOM 736 O O . MET A 1 90 ? 23.946 -1.730 -18.707 1.00 86.44 90 MET A O 1
ATOM 740 N N . LEU A 1 91 ? 22.455 -0.732 -20.053 1.00 86.69 91 LEU A N 1
ATOM 741 C CA . LEU A 1 91 ? 23.232 -0.952 -21.276 1.00 86.69 91 LEU A CA 1
ATOM 742 C C . LEU A 1 91 ? 24.559 -0.190 -21.258 1.00 86.69 91 LEU A C 1
ATOM 744 O O . LEU A 1 91 ? 25.578 -0.756 -21.646 1.00 86.69 91 LEU A O 1
ATOM 748 N N . ASP A 1 92 ? 24.560 1.060 -20.798 1.00 87.00 92 ASP A N 1
ATOM 749 C CA . ASP A 1 92 ? 25.772 1.877 -20.699 1.00 87.00 92 ASP A CA 1
ATOM 750 C C . ASP A 1 92 ? 26.766 1.268 -19.694 1.00 87.00 92 ASP A C 1
ATOM 752 O O . ASP A 1 92 ? 27.944 1.114 -20.011 1.00 87.00 92 ASP A O 1
ATOM 756 N N . LEU A 1 93 ? 26.283 0.798 -18.535 1.00 81.50 93 LEU A N 1
ATOM 757 C CA . LEU A 1 93 ? 27.102 0.079 -17.550 1.00 81.50 93 LEU A CA 1
ATOM 758 C C . LEU A 1 93 ? 27.729 -1.198 -18.121 1.00 81.50 93 LEU A C 1
ATOM 760 O O . LEU A 1 93 ? 28.883 -1.491 -17.832 1.00 81.50 93 LEU A O 1
ATOM 764 N N . VAL A 1 94 ? 26.988 -1.957 -18.931 1.00 77.62 94 VAL A N 1
ATOM 765 C CA . VAL A 1 94 ? 27.488 -3.192 -19.560 1.00 77.62 94 VAL A CA 1
ATOM 766 C C . VAL A 1 94 ? 28.445 -2.903 -20.719 1.00 77.62 94 VAL A C 1
ATOM 768 O O . VAL A 1 94 ? 29.235 -3.774 -21.081 1.00 77.62 94 VAL A O 1
ATOM 771 N N . LYS A 1 95 ? 28.382 -1.724 -21.341 1.00 77.31 95 LYS A N 1
ATOM 772 C CA . LYS A 1 95 ? 29.300 -1.321 -22.418 1.00 77.31 95 LYS A CA 1
ATOM 773 C C . LYS A 1 95 ? 30.646 -0.830 -21.895 1.00 77.31 95 LYS A C 1
ATOM 775 O O . LYS A 1 95 ? 31.625 -0.946 -22.623 1.00 77.31 95 LYS A O 1
ATOM 780 N N . ASP A 1 96 ? 30.692 -0.331 -20.665 1.00 78.94 96 ASP A N 1
ATOM 781 C CA . ASP A 1 96 ? 31.925 0.082 -20.001 1.00 78.94 96 ASP A CA 1
ATOM 782 C C . ASP A 1 96 ? 32.845 -1.129 -19.741 1.00 78.94 96 ASP A C 1
ATOM 784 O O . ASP A 1 96 ? 32.479 -2.113 -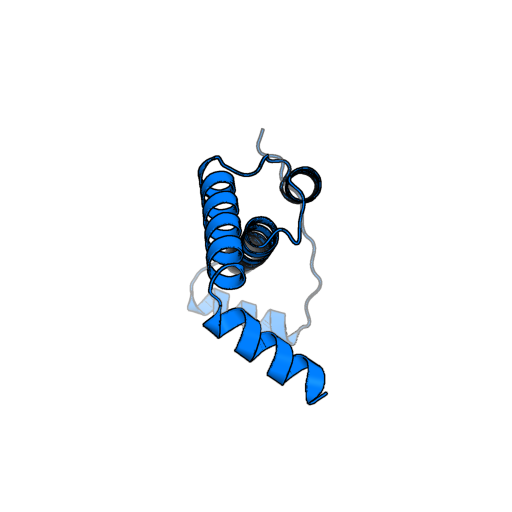19.088 1.00 78.94 96 ASP A O 1
ATOM 788 N N . GLU A 1 97 ? 34.050 -1.066 -20.301 1.00 68.38 97 GLU A N 1
ATOM 789 C CA . GLU A 1 97 ? 35.039 -2.143 -20.314 1.00 68.38 97 GLU A CA 1
ATOM 790 C C . GLU A 1 97 ? 35.520 -2.496 -18.895 1.00 68.38 97 GLU A C 1
ATOM 792 O O . GLU A 1 97 ? 35.700 -3.674 -18.573 1.00 68.38 97 GLU A O 1
ATOM 797 N N . ALA A 1 98 ? 35.591 -1.501 -18.001 1.00 70.25 98 ALA A N 1
ATOM 798 C CA . ALA A 1 98 ? 35.945 -1.691 -16.594 1.00 70.25 98 ALA A CA 1
ATOM 799 C C . ALA A 1 98 ? 34.874 -2.487 -15.823 1.00 70.25 98 ALA A C 1
ATOM 801 O O . ALA A 1 98 ? 35.192 -3.347 -14.996 1.00 70.25 98 ALA A O 1
ATOM 802 N N . ASN A 1 99 ? 33.594 -2.262 -16.133 1.00 67.94 99 ASN A N 1
ATOM 803 C CA . ASN A 1 99 ? 32.481 -2.979 -15.505 1.00 67.94 99 ASN A CA 1
ATOM 804 C C . ASN A 1 99 ? 32.339 -4.408 -16.044 1.00 67.94 99 ASN A C 1
ATOM 806 O O . ASN A 1 99 ? 31.992 -5.319 -15.287 1.00 67.94 99 ASN A O 1
ATOM 810 N N . ARG A 1 100 ? 32.656 -4.641 -17.325 1.00 65.00 100 ARG A N 1
ATOM 811 C CA . ARG A 1 100 ? 32.737 -5.998 -17.898 1.00 65.00 100 ARG A CA 1
ATOM 812 C C . ARG A 1 100 ? 33.819 -6.840 -17.231 1.00 65.00 100 ARG A C 1
ATOM 814 O O . ARG A 1 100 ? 33.566 -7.996 -16.895 1.00 65.00 100 ARG A O 1
ATOM 821 N N . GLU A 1 101 ? 35.004 -6.267 -17.038 1.00 67.25 101 GLU A N 1
ATOM 822 C CA . GLU A 1 101 ? 36.130 -6.883 -16.324 1.00 67.25 101 GLU A CA 1
ATOM 823 C C . GLU A 1 101 ? 35.755 -7.246 -14.879 1.00 67.25 101 GLU A C 1
ATOM 825 O O . GLU A 1 101 ? 35.996 -8.372 -14.431 1.00 67.25 101 GLU A O 1
ATOM 830 N N . PHE A 1 102 ? 35.109 -6.321 -14.162 1.00 70.00 102 PHE A N 1
ATOM 831 C CA . PHE A 1 102 ? 34.640 -6.544 -12.794 1.00 70.00 102 PHE A CA 1
ATOM 832 C C . PHE A 1 102 ? 33.582 -7.658 -12.714 1.00 70.00 102 PHE A C 1
ATOM 834 O O . PHE A 1 102 ? 33.714 -8.576 -11.903 1.00 70.00 102 PHE A O 1
ATOM 841 N N . ALA A 1 103 ? 32.573 -7.636 -13.593 1.00 67.88 103 ALA A N 1
ATOM 842 C CA . ALA A 1 103 ? 31.526 -8.657 -13.636 1.00 67.88 103 ALA A CA 1
ATOM 843 C C . ALA A 1 103 ? 32.079 -10.051 -13.989 1.00 67.88 103 ALA A C 1
ATOM 845 O O . ALA A 1 103 ? 31.706 -11.037 -13.353 1.00 67.88 103 ALA A O 1
ATOM 846 N N . LYS A 1 104 ? 33.023 -10.145 -14.939 1.00 69.62 104 LYS A N 1
ATOM 847 C CA . LYS A 1 104 ? 33.730 -11.401 -15.247 1.00 69.62 104 LYS A CA 1
ATOM 848 C C . LYS A 1 104 ? 34.500 -11.936 -14.040 1.00 69.62 104 LYS A C 1
ATOM 850 O O . LYS A 1 104 ? 34.406 -13.123 -13.746 1.00 69.62 104 LYS A O 1
ATOM 855 N N . LYS A 1 105 ? 35.236 -11.079 -13.324 1.00 71.69 105 LYS A N 1
ATOM 856 C CA . LYS A 1 105 ? 35.985 -11.478 -12.117 1.00 71.69 105 LYS A CA 1
ATOM 857 C C . LYS A 1 105 ? 35.073 -11.945 -10.981 1.00 71.69 105 LYS A C 1
ATOM 859 O O . LYS A 1 105 ? 35.469 -12.842 -10.244 1.00 71.69 105 LYS A O 1
ATOM 864 N N . ALA A 1 106 ? 33.881 -11.366 -10.841 1.00 69.38 106 ALA A N 1
ATOM 865 C CA . ALA A 1 106 ? 32.901 -11.789 -9.842 1.00 69.38 106 ALA A CA 1
ATOM 866 C C . ALA A 1 106 ? 32.293 -13.168 -10.163 1.00 69.38 106 ALA A C 1
ATOM 868 O O . ALA A 1 106 ? 32.162 -13.989 -9.263 1.00 69.38 106 ALA A O 1
ATOM 869 N N . LEU A 1 107 ? 31.991 -13.444 -11.437 1.00 66.81 107 LEU A N 1
ATOM 870 C CA . LEU A 1 107 ? 31.430 -14.727 -11.889 1.00 66.81 107 LEU A CA 1
ATOM 871 C C . LEU A 1 107 ? 32.449 -15.878 -11.910 1.00 66.81 107 LEU A C 1
ATOM 873 O O . LEU A 1 107 ? 32.066 -17.032 -11.798 1.00 66.81 107 LEU A O 1
ATOM 877 N N . LEU A 1 108 ? 33.743 -15.580 -12.060 1.00 68.38 108 LEU A N 1
ATOM 878 C CA . LEU A 1 108 ? 34.821 -16.581 -12.025 1.00 68.38 108 LEU A CA 1
ATOM 879 C C . LEU A 1 108 ? 35.286 -16.934 -10.599 1.00 68.38 108 LEU A C 1
ATOM 881 O O . LEU A 1 108 ? 36.101 -17.837 -10.434 1.00 68.38 108 LEU A O 1
ATOM 885 N N . LYS A 1 109 ? 34.820 -16.199 -9.580 1.00 55.59 109 LYS A N 1
ATOM 886 C CA . LYS A 1 109 ? 35.138 -16.428 -8.158 1.00 55.59 109 LYS A CA 1
ATOM 887 C C . LYS A 1 109 ? 34.007 -17.107 -7.368 1.00 55.59 109 LYS A C 1
ATOM 889 O O . LYS A 1 109 ? 34.183 -17.309 -6.168 1.00 55.59 109 LYS A O 1
ATOM 894 N N . SER A 1 110 ? 32.880 -17.429 -8.008 1.00 48.66 110 SER A N 1
ATOM 895 C CA . SER A 1 110 ? 31.797 -18.269 -7.465 1.00 48.66 110 SER A CA 1
ATOM 896 C C . SER A 1 110 ? 31.932 -19.701 -7.955 1.00 48.66 110 SER A C 1
ATOM 898 O O . SER A 1 110 ? 31.733 -20.617 -7.135 1.00 48.66 110 SER A O 1
#

Sequence (110 aa):
MDETEQFNIRLSMSLIKDLDFISRATQISKSEWVRYNVTELVKTAKDKLLSELEKSFIVGRKSAEEFRSVTNHAPSEELIARRNAYHKKMLDLVKDEANREFAKKALLKS

Secondary structure (DSSP, 8-state):
------------HHHHHHHHHHHHHHT--HHHHHHHHHHHHHHHHHHHHHHHHHHHHHTTSS-HHHHHHHHSSPPPHHHHHHHHHHHHHHHHHHH-HHHHHHHHHHHT--

Foldseek 3Di:
DPDDDDDDDDDDPVVVVVLVVVCVVVVNHSVVVVVVVVVVVVVVVVVVVLVVLLVCVLCPVDDQVRSCVVPVDGDDPVSVVSSVVNVVVVVVCCPDPVSVVVVVVVVVVD

Radius of gyration: 23.94 Å; chains: 1; bounding box: 60×29×49 Å

pLDDT: mean 88.76, std 11.49, range [40.88, 98.06]